Protein AF-A0A7W6ZZL8-F1 (afdb_monomer)

Mean predicted aligned error: 4.89 Å

Organism: NCBI:txid29450

Radius of gyration: 11.9 Å; Cα contacts (8 Å, |Δi|>4): 115; chains: 1; bounding box: 25×24×35 Å

Secondary structure (DSSP, 8-state):
---EEEEEEEEEPPSSTT-EEEEEEEEETTS-EEEEEEEEE-SS-EEEES----HHHHHHHHHHHHHHHHHHT-

Structure (mmCIF, N/CA/C/O backbone):
data_AF-A0A7W6ZZL8-F1
#
_entry.id   AF-A0A7W6ZZL8-F1
#
loop_
_atom_site.group_PDB
_atom_site.id
_atom_site.type_symbol
_atom_site.label_atom_id
_atom_site.label_alt_id
_atom_site.label_comp_id
_atom_site.label_asym_id
_atom_site.label_entity_id
_atom_site.label_seq_id
_atom_site.pdbx_PDB_ins_code
_atom_site.Cartn_x
_atom_site.Cartn_y
_atom_site.Cartn_z
_atom_site.occupancy
_atom_site.B_iso_or_equiv
_atom_site.auth_seq_id
_atom_site.auth_comp_id
_atom_site.auth_asym_id
_atom_site.auth_atom_id
_atom_site.pdbx_PDB_model_num
ATOM 1 N N . MET A 1 1 ? 0.539 4.393 18.584 1.00 53.34 1 MET A N 1
ATOM 2 C CA . MET A 1 1 ? 0.847 3.560 17.407 1.00 53.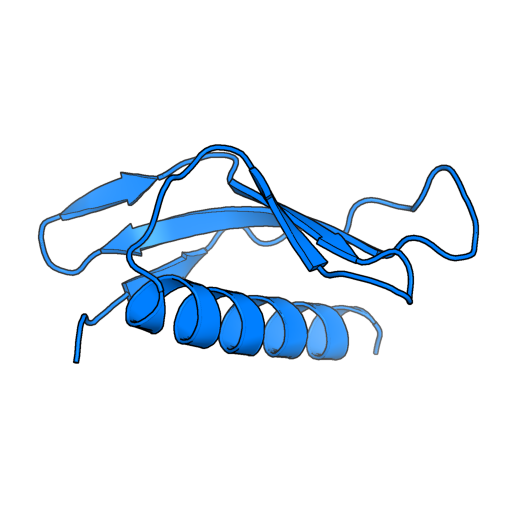34 1 MET A CA 1
ATOM 3 C C . MET A 1 1 ? -0.469 3.007 16.912 1.00 53.34 1 MET A C 1
ATOM 5 O O . MET A 1 1 ? -1.209 2.457 17.721 1.00 53.34 1 MET A O 1
ATOM 9 N N . THR A 1 2 ? -0.828 3.246 15.654 1.00 61.03 2 THR A N 1
ATOM 10 C CA . THR A 1 2 ? -2.022 2.616 15.087 1.00 61.03 2 THR A CA 1
ATOM 11 C C . THR A 1 2 ? -1.617 1.217 14.653 1.00 61.03 2 THR A C 1
ATOM 13 O O . THR A 1 2 ? -0.835 1.064 13.729 1.00 61.03 2 THR A O 1
ATOM 16 N N . GLU A 1 3 ? -2.115 0.191 15.331 1.00 83.88 3 GLU A N 1
ATOM 17 C CA . GLU A 1 3 ? -1.873 -1.185 14.906 1.00 83.88 3 GLU A CA 1
ATOM 18 C C . GLU A 1 3 ? -2.650 -1.449 13.601 1.00 83.88 3 GLU A C 1
ATOM 20 O O . GLU A 1 3 ? -3.889 -1.431 13.588 1.00 83.88 3 GLU A O 1
ATOM 25 N N . PHE A 1 4 ? -1.929 -1.667 12.500 1.00 89.44 4 PHE A N 1
ATOM 26 C CA . PHE A 1 4 ? -2.470 -2.104 11.212 1.00 89.44 4 PHE A CA 1
ATOM 27 C C . PHE A 1 4 ? -1.648 -3.270 10.655 1.00 89.44 4 PHE A C 1
ATOM 29 O O . PHE A 1 4 ? -0.498 -3.478 11.039 1.00 89.44 4 PHE A O 1
ATOM 36 N N . ARG A 1 5 ? -2.232 -4.016 9.715 1.00 91.00 5 ARG A N 1
ATOM 37 C CA . ARG A 1 5 ? -1.537 -5.056 8.946 1.00 91.00 5 ARG A CA 1
ATOM 38 C C . ARG A 1 5 ? -1.829 -4.932 7.458 1.00 91.00 5 ARG A C 1
ATOM 40 O O . ARG A 1 5 ? -2.962 -4.647 7.070 1.00 91.00 5 ARG A O 1
ATOM 47 N N . ILE A 1 6 ? -0.811 -5.182 6.638 1.00 92.50 6 ILE A N 1
ATOM 48 C CA . ILE A 1 6 ? -0.959 -5.330 5.189 1.00 92.50 6 ILE A CA 1
ATOM 49 C C . ILE A 1 6 ? -1.357 -6.774 4.890 1.00 92.50 6 ILE A C 1
ATOM 51 O O . ILE A 1 6 ? -0.791 -7.716 5.437 1.00 92.50 6 ILE A O 1
ATOM 55 N N . THR A 1 7 ? -2.355 -6.949 4.032 1.00 92.25 7 THR A N 1
ATOM 56 C CA . THR A 1 7 ? -2.856 -8.258 3.597 1.00 92.25 7 THR A CA 1
ATOM 57 C C . THR A 1 7 ? -3.121 -8.251 2.095 1.00 92.25 7 THR A C 1
ATOM 59 O O . THR A 1 7 ? -3.139 -7.194 1.465 1.00 92.25 7 THR A O 1
ATOM 62 N N . ASN A 1 8 ? -3.293 -9.435 1.496 1.00 93.31 8 ASN A N 1
ATOM 63 C CA . ASN A 1 8 ? -3.592 -9.595 0.065 1.00 93.31 8 ASN A CA 1
ATOM 64 C C . ASN A 1 8 ? -2.620 -8.847 -0.870 1.00 93.31 8 ASN A C 1
ATOM 66 O O . ASN A 1 8 ? -3.018 -8.379 -1.937 1.00 93.31 8 ASN A O 1
ATOM 70 N N . PHE A 1 9 ? -1.352 -8.734 -0.466 1.00 93.81 9 PHE A N 1
ATOM 71 C CA . PHE A 1 9 ? -0.343 -7.970 -1.186 1.00 93.81 9 PHE A CA 1
ATOM 72 C C . 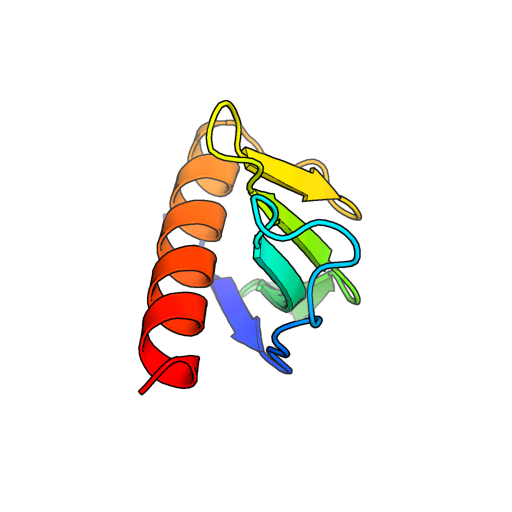PHE A 1 9 ? -0.025 -8.588 -2.547 1.00 93.81 9 PHE A C 1
ATOM 74 O O . PHE A 1 9 ? 0.187 -9.795 -2.674 1.00 93.81 9 PHE A O 1
AT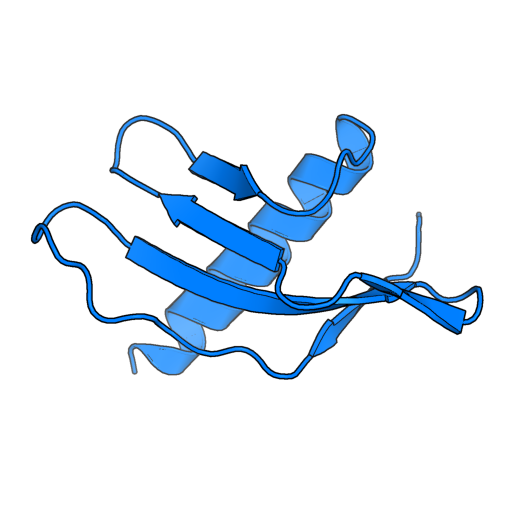OM 81 N N . LYS A 1 10 ? 0.012 -7.745 -3.578 1.00 92.19 10 LYS A N 1
ATOM 82 C CA . LYS A 1 10 ? 0.354 -8.126 -4.946 1.00 92.19 10 LYS A CA 1
ATOM 83 C C . LYS A 1 10 ? 1.213 -7.049 -5.581 1.00 92.19 10 LYS A C 1
ATOM 85 O O . LYS A 1 10 ? 0.797 -5.895 -5.673 1.00 92.19 10 LYS A O 1
ATOM 90 N N . LEU A 1 11 ? 2.374 -7.447 -6.093 1.00 90.12 11 LEU A N 1
ATOM 91 C CA . LEU A 1 11 ? 3.126 -6.613 -7.022 1.00 90.12 11 LEU A CA 1
ATOM 92 C C . LEU A 1 11 ? 2.384 -6.555 -8.354 1.00 90.12 11 LEU A C 1
ATOM 94 O O . LEU A 1 11 ? 1.983 -7.578 -8.911 1.00 90.12 11 LEU A O 1
ATOM 98 N N . VAL A 1 12 ? 2.210 -5.344 -8.859 1.00 86.19 12 VAL A N 1
ATOM 99 C CA . VAL A 1 12 ? 1.666 -5.088 -10.185 1.00 86.19 12 VAL A CA 1
ATOM 100 C C . VAL A 1 12 ? 2.851 -4.822 -11.109 1.00 86.19 12 VAL A C 1
ATOM 102 O O . VAL A 1 12 ? 3.614 -3.886 -10.846 1.00 86.19 12 VAL A O 1
ATOM 105 N N . PRO A 1 13 ? 3.027 -5.629 -12.175 1.00 75.94 13 PRO A N 1
ATOM 106 C CA . PRO A 1 13 ? 4.066 -5.399 -13.163 1.00 75.94 13 PRO A CA 1
ATOM 107 C C . PRO A 1 13 ? 3.939 -3.976 -13.682 1.00 75.94 13 PRO A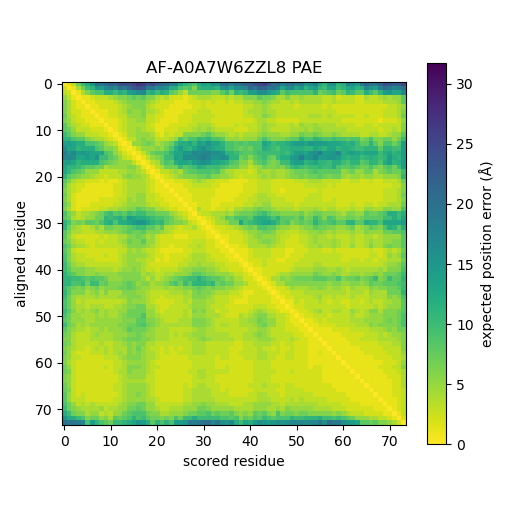 C 1
ATOM 109 O O . PRO A 1 13 ? 2.836 -3.549 -14.047 1.00 75.94 13 PRO A O 1
ATOM 112 N N . PRO A 1 14 ? 5.027 -3.211 -13.688 1.00 69.81 14 PRO A N 1
ATOM 113 C CA . PRO A 1 14 ? 4.883 -1.816 -13.988 1.00 69.81 14 PRO A CA 1
ATOM 114 C C . PRO A 1 14 ? 4.709 -1.614 -15.488 1.00 69.81 14 PRO A C 1
ATOM 116 O O . PRO A 1 14 ? 5.393 -2.229 -16.303 1.00 69.81 14 PRO A O 1
ATOM 119 N N . ILE A 1 15 ? 3.785 -0.723 -15.854 1.00 71.69 15 ILE A N 1
ATOM 120 C CA . ILE A 1 15 ? 3.588 -0.320 -17.255 1.00 71.69 15 ILE A CA 1
ATOM 121 C C . ILE A 1 15 ? 4.847 0.397 -17.772 1.00 71.69 15 ILE A C 1
ATOM 123 O O . ILE A 1 15 ? 5.188 0.288 -18.945 1.00 71.69 15 ILE A O 1
ATOM 127 N N . ASN A 1 16 ? 5.558 1.095 -16.879 1.00 69.75 16 ASN A N 1
ATOM 128 C CA . ASN A 1 16 ? 6.834 1.750 -17.150 1.00 69.75 16 ASN A CA 1
ATOM 129 C C . ASN A 1 16 ? 7.945 1.169 -16.266 1.00 69.75 16 ASN A C 1
ATOM 131 O O . ASN A 1 16 ? 7.734 1.055 -15.061 1.00 69.75 16 ASN A O 1
ATOM 135 N N . PRO A 1 17 ? 9.159 0.930 -16.792 1.00 67.31 17 PRO A N 1
ATOM 136 C CA . PRO A 1 17 ? 10.238 0.224 -16.087 1.00 67.31 17 PRO A CA 1
ATOM 137 C C . PRO A 1 17 ? 10.746 0.910 -14.808 1.00 67.31 17 PRO A C 1
ATOM 139 O O . PRO A 1 17 ? 11.445 0.286 -14.020 1.00 67.31 17 PRO A O 1
ATOM 142 N N . VAL A 1 18 ? 10.406 2.184 -14.595 1.00 67.69 18 VAL A N 1
ATOM 143 C CA . VAL A 1 18 ? 10.827 2.987 -13.429 1.00 67.69 18 VAL A CA 1
ATOM 144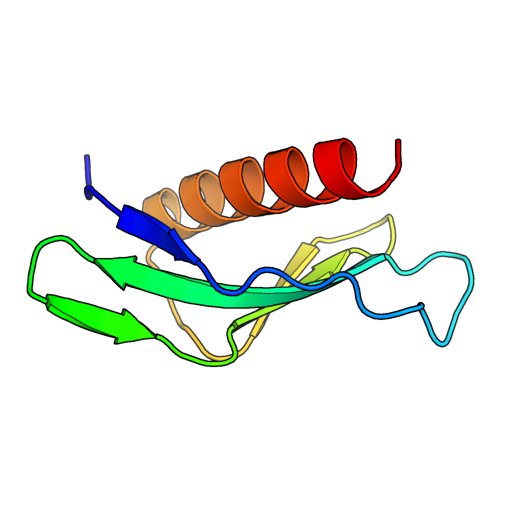 C C . VAL A 1 18 ? 9.752 3.025 -12.334 1.00 67.69 18 VAL A C 1
ATOM 146 O O . VAL A 1 18 ? 9.953 3.600 -11.271 1.00 67.69 18 VAL A O 1
ATOM 149 N N . THR A 1 19 ? 8.591 2.424 -12.584 1.00 77.50 19 THR A N 1
ATOM 150 C CA . THR A 1 19 ? 7.492 2.403 -11.616 1.00 77.50 19 THR A CA 1
ATOM 151 C C . THR A 1 19 ? 7.546 1.095 -10.841 1.00 77.50 19 THR A C 1
ATOM 153 O O . THR A 1 19 ? 7.698 0.045 -11.442 1.00 77.50 19 THR A O 1
ATOM 156 N N . THR A 1 20 ? 7.389 1.117 -9.526 1.00 76.81 20 THR A N 1
ATOM 157 C CA . THR A 1 20 ? 6.941 -0.048 -8.762 1.00 76.81 20 THR A CA 1
ATOM 158 C C . THR A 1 20 ? 5.495 0.209 -8.384 1.00 76.81 20 THR A C 1
ATOM 160 O O . THR A 1 20 ? 5.151 1.275 -7.873 1.00 76.81 20 THR A O 1
ATOM 163 N N . SER A 1 21 ? 4.619 -0.741 -8.683 1.00 87.56 21 SER A N 1
ATOM 164 C CA . SER A 1 21 ? 3.213 -0.663 -8.303 1.00 87.56 21 SER A CA 1
ATOM 165 C C . SER A 1 21 ? 2.851 -1.877 -7.467 1.00 87.56 21 SER A C 1
ATOM 167 O O . SER A 1 21 ? 3.255 -2.994 -7.781 1.00 87.56 21 SER A O 1
ATOM 169 N N . ALA A 1 22 ? 2.108 -1.663 -6.391 1.00 91.50 22 ALA A N 1
ATOM 170 C CA . ALA A 1 22 ? 1.585 -2.738 -5.564 1.00 91.50 22 ALA A CA 1
ATOM 171 C C . ALA A 1 22 ? 0.137 -2.449 -5.193 1.00 91.50 22 ALA A C 1
ATOM 173 O O . ALA A 1 22 ? -0.227 -1.293 -4.990 1.00 91.50 22 ALA A O 1
ATOM 174 N N . ILE A 1 23 ? -0.670 -3.500 -5.099 1.00 93.31 23 ILE A N 1
ATOM 175 C CA . ILE A 1 23 ? -2.043 -3.442 -4.601 1.00 93.31 23 ILE A CA 1
ATOM 176 C C . ILE A 1 23 ? -2.122 -4.328 -3.366 1.00 93.31 23 ILE A C 1
ATOM 178 O O . ILE A 1 23 ? -1.632 -5.457 -3.382 1.00 93.31 23 ILE A O 1
ATOM 182 N N . PHE A 1 24 ? -2.730 -3.823 -2.302 1.00 94.56 24 PHE A N 1
ATOM 183 C CA . PHE A 1 24 ? -2.897 -4.544 -1.049 1.00 94.56 24 PHE A CA 1
ATOM 184 C C . PHE A 1 24 ? -4.105 -4.034 -0.270 1.00 94.56 24 PHE A C 1
ATOM 186 O O . PHE A 1 24 ? -4.662 -2.975 -0.557 1.00 94.56 24 PHE A O 1
ATOM 193 N N . ASP A 1 25 ? -4.493 -4.793 0.742 1.00 94.94 25 ASP A N 1
ATOM 194 C CA . ASP A 1 25 ? -5.498 -4.390 1.710 1.00 94.94 25 ASP A CA 1
ATOM 195 C C . ASP A 1 25 ? -4.810 -4.004 3.024 1.00 94.94 25 ASP A C 1
ATOM 197 O O . ASP A 1 25 ? -3.778 -4.569 3.394 1.00 94.94 25 ASP A O 1
ATOM 201 N N . ILE A 1 26 ? -5.394 -3.055 3.750 1.00 92.81 26 ILE A N 1
ATOM 202 C CA . ILE A 1 26 ? -4.954 -2.667 5.090 1.00 92.81 26 ILE A CA 1
ATOM 203 C C . ILE A 1 26 ? -6.065 -2.995 6.064 1.00 92.81 26 ILE A C 1
ATOM 205 O O . ILE A 1 26 ? -7.172 -2.469 5.946 1.00 92.81 26 ILE A O 1
ATOM 209 N N . GLU A 1 27 ? -5.762 -3.825 7.051 1.00 92.06 27 GLU A N 1
ATOM 210 C CA . GLU A 1 27 ? -6.665 -4.068 8.165 1.00 92.06 27 GLU A CA 1
ATOM 211 C C . GLU A 1 27 ? -6.197 -3.287 9.391 1.00 92.06 27 GLU A C 1
ATOM 213 O O . GLU A 1 27 ? -5.075 -3.468 9.865 1.00 92.06 27 GLU A O 1
ATOM 218 N N . PHE A 1 28 ? -7.065 -2.421 9.906 1.00 87.62 28 PHE A N 1
ATOM 219 C CA . PHE A 1 28 ? -6.835 -1.673 11.136 1.00 87.62 28 PHE A CA 1
ATOM 220 C C . PHE A 1 28 ? -7.396 -2.447 12.328 1.00 87.62 28 PHE A C 1
AT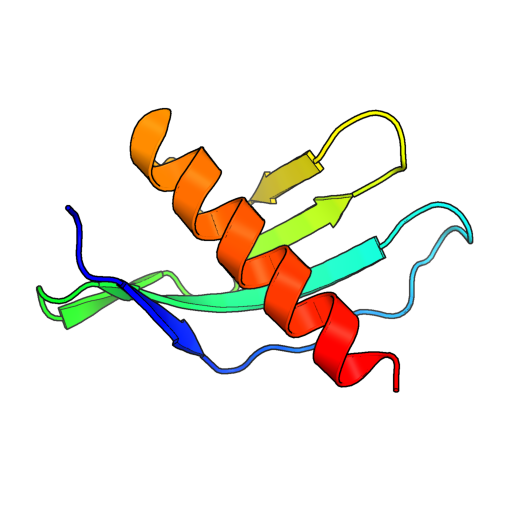OM 222 O O . PHE A 1 28 ? -8.429 -3.108 12.219 1.00 87.62 28 PHE A O 1
ATOM 229 N N . SER A 1 29 ? -6.782 -2.299 13.501 1.00 82.69 29 SER A N 1
ATOM 230 C CA . SER A 1 29 ? -7.163 -3.054 14.712 1.00 82.69 29 SER A CA 1
ATOM 231 C C . SER A 1 29 ? -8.580 -2.782 15.240 1.00 82.69 29 SER A C 1
ATOM 233 O O . SER A 1 29 ? -9.065 -3.491 16.114 1.00 82.69 29 SER A O 1
ATOM 235 N N . GLY A 1 30 ? -9.287 -1.802 14.667 1.00 79.06 30 GLY A N 1
ATOM 236 C CA . GLY A 1 30 ? -10.721 -1.573 14.878 1.00 79.06 30 GLY A CA 1
ATOM 237 C C . GLY A 1 30 ? -11.653 -2.382 13.962 1.00 79.06 30 GLY A C 1
ATOM 238 O O . GLY A 1 30 ? -12.854 -2.135 13.970 1.00 79.06 30 GLY A O 1
ATOM 239 N N . GLY A 1 31 ? -11.128 -3.295 13.136 1.00 80.62 31 GLY A N 1
ATOM 240 C CA . GLY A 1 31 ? -11.901 -4.109 12.186 1.00 80.62 31 GLY A CA 1
ATOM 241 C C . GLY A 1 31 ? -12.207 -3.423 10.848 1.00 80.62 31 GLY A C 1
ATOM 242 O O . GLY A 1 31 ? -12.759 -4.049 9.943 1.00 80.62 31 GLY A O 1
ATOM 243 N N . THR A 1 32 ? -11.831 -2.152 10.689 1.00 85.56 32 THR A N 1
ATOM 244 C CA . THR A 1 32 ? -11.917 -1.444 9.407 1.00 85.56 32 THR A CA 1
ATOM 245 C C . THR A 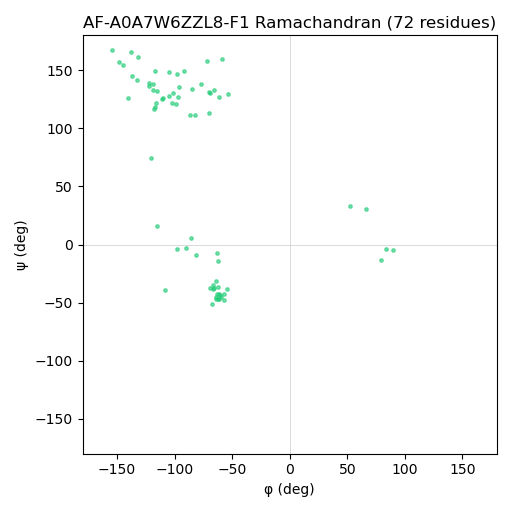1 32 ? -10.890 -2.011 8.436 1.00 85.56 32 THR A C 1
ATOM 247 O O . THR A 1 32 ? -9.708 -2.107 8.766 1.00 85.56 32 THR A O 1
ATOM 250 N N . VAL A 1 33 ? -11.329 -2.334 7.220 1.00 88.56 33 VAL A N 1
ATOM 251 C CA . VAL A 1 33 ? -10.448 -2.804 6.148 1.00 88.56 33 VAL A CA 1
ATOM 252 C C . VAL A 1 33 ? -10.502 -1.830 4.981 1.00 88.56 33 VAL A C 1
ATOM 254 O O . VAL A 1 33 ? -11.551 -1.665 4.357 1.00 88.56 33 VAL A O 1
ATOM 257 N N . ALA A 1 34 ? -9.371 -1.204 4.668 1.00 89.88 34 ALA A N 1
ATOM 258 C CA . ALA A 1 34 ? -9.198 -0.456 3.433 1.00 89.88 34 ALA A CA 1
ATOM 259 C C . ALA A 1 34 ? -8.738 -1.417 2.337 1.00 89.88 34 ALA A C 1
ATOM 261 O O . ALA A 1 34 ? -7.633 -1.951 2.405 1.00 89.88 34 ALA A O 1
ATOM 262 N N . ARG A 1 35 ? -9.601 -1.668 1.351 1.00 92.56 35 ARG A N 1
ATOM 263 C CA . ARG A 1 35 ? -9.334 -2.637 0.283 1.00 92.56 35 ARG A CA 1
ATOM 264 C C . ARG A 1 35 ? -8.816 -1.972 -0.980 1.00 92.56 35 ARG A C 1
ATOM 266 O O . ARG A 1 35 ? -9.262 -0.880 -1.323 1.00 92.56 35 ARG A O 1
ATOM 273 N N . GLY A 1 36 ? -7.941 -2.668 -1.699 1.00 90.81 36 GLY A N 1
ATOM 274 C CA . GLY A 1 36 ? -7.423 -2.206 -2.988 1.00 90.81 36 GLY A CA 1
ATOM 275 C C . GLY A 1 36 ? -6.563 -0.946 -2.881 1.00 90.81 36 GLY A C 1
ATOM 276 O O . GLY A 1 36 ? -6.523 -0.141 -3.815 1.00 90.81 36 GLY A O 1
ATOM 277 N N . VAL A 1 37 ? -5.878 -0.768 -1.751 1.00 92.19 37 VAL A N 1
ATOM 278 C CA . VAL A 1 37 ? -4.893 0.297 -1.580 1.00 92.19 37 VAL A CA 1
ATOM 279 C C . VAL A 1 37 ? -3.781 0.083 -2.590 1.00 92.19 37 VAL A C 1
ATOM 281 O O . VAL A 1 37 ? -3.220 -1.006 -2.688 1.00 92.19 37 VAL A O 1
ATOM 284 N N . SER A 1 38 ? -3.482 1.122 -3.362 1.00 91.25 38 SER A N 1
ATOM 285 C CA . SER A 1 38 ? -2.443 1.057 -4.386 1.00 91.25 38 SER A CA 1
ATOM 286 C C . SER A 1 38 ? -1.261 1.923 -3.984 1.00 91.25 38 SER A C 1
ATOM 288 O O . SER A 1 38 ? -1.426 3.116 -3.736 1.00 91.25 38 SER A O 1
ATOM 290 N N . MET A 1 39 ? -0.070 1.337 -3.952 1.00 91.19 39 MET A N 1
ATOM 291 C CA . MET A 1 39 ? 1.188 2.063 -3.834 1.00 91.19 39 MET A CA 1
ATOM 292 C C . MET A 1 39 ? 1.793 2.241 -5.222 1.00 91.19 39 MET A C 1
ATOM 294 O O . MET A 1 39 ? 1.972 1.260 -5.943 1.00 91.19 39 MET A O 1
ATOM 298 N N . LEU A 1 40 ? 2.118 3.481 -5.582 1.00 88.81 40 LEU A N 1
ATOM 299 C CA . LEU A 1 40 ? 2.913 3.813 -6.762 1.00 88.81 40 LEU A CA 1
ATOM 300 C C . LEU A 1 40 ? 4.203 4.485 -6.315 1.00 88.81 40 LEU A C 1
ATOM 302 O O . LEU A 1 40 ? 4.156 5.576 -5.754 1.00 88.81 40 LEU A O 1
ATOM 306 N N . ASP A 1 41 ? 5.329 3.859 -6.619 1.00 87.38 41 ASP A N 1
ATOM 307 C CA . ASP A 1 41 ? 6.666 4.434 -6.513 1.00 87.38 41 ASP A CA 1
ATOM 308 C C . ASP A 1 41 ? 7.203 4.654 -7.927 1.00 87.38 41 ASP A C 1
ATOM 310 O O . ASP A 1 41 ? 7.190 3.730 -8.732 1.00 87.38 41 ASP A O 1
ATOM 314 N N . ASN A 1 42 ? 7.632 5.868 -8.261 1.00 82.94 42 ASN A N 1
ATOM 315 C CA . ASN A 1 42 ? 8.219 6.188 -9.567 1.00 82.94 42 ASN A CA 1
ATOM 316 C C . ASN A 1 42 ? 9.694 6.617 -9.487 1.00 82.94 42 ASN A C 1
ATOM 318 O O . ASN A 1 42 ? 10.199 7.263 -10.407 1.00 82.94 42 ASN A O 1
ATOM 322 N N . GLY A 1 43 ? 10.358 6.353 -8.360 1.00 78.81 43 GLY A N 1
ATOM 323 C CA . GLY A 1 43 ? 11.738 6.754 -8.089 1.00 78.81 43 GLY A CA 1
ATOM 324 C C . GLY A 1 43 ? 11.916 8.215 -7.659 1.00 78.81 43 GLY A C 1
ATOM 325 O O . GLY A 1 43 ? 12.979 8.566 -7.158 1.00 78.81 43 GLY A O 1
ATOM 326 N N . THR A 1 44 ? 10.901 9.073 -7.819 1.00 82.12 44 THR A N 1
ATOM 327 C CA . THR A 1 44 ? 10.914 10.467 -7.327 1.00 82.12 44 THR A CA 1
ATOM 328 C C . THR A 1 44 ? 9.990 10.658 -6.130 1.00 82.12 44 THR A C 1
ATOM 330 O O . THR A 1 44 ? 10.301 11.406 -5.207 1.00 82.12 44 THR A O 1
ATOM 333 N N . TYR A 1 45 ? 8.830 10.009 -6.151 1.00 81.69 45 TYR A N 1
ATOM 334 C CA . TYR A 1 45 ? 7.850 10.070 -5.080 1.00 81.69 45 TYR A CA 1
ATOM 335 C C . TYR A 1 45 ? 7.082 8.758 -4.968 1.00 81.69 45 TYR A C 1
ATOM 337 O O . TYR A 1 45 ? 6.921 8.025 -5.945 1.00 81.69 45 TYR A O 1
ATOM 345 N N . ILE A 1 46 ? 6.533 8.527 -3.775 1.00 87.06 46 ILE A N 1
ATOM 346 C CA . ILE A 1 46 ? 5.652 7.397 -3.492 1.00 87.06 46 ILE A CA 1
ATOM 347 C C . ILE A 1 46 ? 4.263 7.927 -3.141 1.00 87.06 46 ILE A C 1
ATOM 349 O O . ILE A 1 46 ? 4.121 8.864 -2.352 1.00 87.06 46 ILE A O 1
ATOM 353 N N . ARG A 1 47 ? 3.225 7.355 -3.751 1.00 87.25 47 ARG A N 1
ATOM 354 C CA . ARG A 1 47 ? 1.821 7.690 -3.487 1.00 87.25 47 ARG A CA 1
ATOM 355 C C . ARG A 1 47 ? 1.043 6.463 -3.047 1.00 87.25 47 ARG A C 1
ATOM 357 O O . ARG A 1 47 ? 1.186 5.401 -3.641 1.00 87.25 47 ARG A O 1
ATOM 364 N N . LEU A 1 48 ? 0.172 6.664 -2.060 1.00 89.69 48 LEU A N 1
ATOM 365 C CA . LEU A 1 48 ? -0.885 5.732 -1.682 1.00 89.69 48 LEU A CA 1
ATOM 366 C C . LEU A 1 48 ? -2.211 6.234 -2.253 1.00 89.69 48 LEU A C 1
ATOM 368 O O . LEU A 1 48 ? -2.551 7.406 -2.093 1.00 89.69 48 LEU A O 1
ATOM 372 N N . LEU A 1 49 ? -2.940 5.353 -2.926 1.00 88.69 49 LEU A N 1
ATOM 373 C CA . LEU A 1 49 ? -4.265 5.604 -3.485 1.00 88.69 49 LEU A CA 1
ATOM 374 C C . LEU A 1 49 ? -5.286 4.685 -2.811 1.00 88.69 49 LEU A C 1
ATOM 376 O O . LEU A 1 49 ? -4.952 3.568 -2.423 1.00 88.69 49 LEU A O 1
ATOM 380 N N . GLY A 1 50 ? -6.533 5.147 -2.700 1.00 87.50 50 GLY A N 1
ATOM 381 C CA . GLY A 1 50 ? -7.627 4.398 -2.065 1.00 87.50 50 GLY A CA 1
ATOM 382 C C . GLY A 1 50 ? -7.780 4.643 -0.560 1.00 87.50 50 GLY A C 1
ATOM 383 O O . GLY A 1 50 ? -8.746 4.168 0.029 1.00 87.50 50 GLY A O 1
ATOM 384 N N . ILE A 1 51 ? -6.873 5.415 0.051 1.00 88.56 51 ILE A N 1
ATOM 385 C CA . ILE A 1 51 ? -6.939 5.856 1.451 1.00 88.56 51 ILE A CA 1
ATOM 386 C C . ILE A 1 51 ? -6.373 7.268 1.620 1.00 88.56 51 ILE A C 1
ATOM 388 O O . ILE A 1 51 ? -5.477 7.677 0.882 1.00 88.56 51 ILE A O 1
ATOM 392 N N . GLU A 1 52 ? -6.832 7.969 2.655 1.00 87.62 52 GLU A N 1
ATOM 393 C CA . GLU A 1 52 ? -6.267 9.245 3.113 1.00 87.62 52 GLU A CA 1
ATOM 394 C C . GLU A 1 52 ? -5.792 9.128 4.575 1.00 87.62 52 GLU A C 1
ATOM 396 O O . GLU A 1 52 ? -6.459 9.609 5.489 1.00 87.62 52 GLU A O 1
ATOM 401 N N . PRO A 1 53 ? -4.660 8.444 4.834 1.00 85.12 53 PRO A N 1
ATOM 402 C CA . PRO A 1 53 ? -4.120 8.300 6.184 1.00 85.12 53 PRO A CA 1
ATOM 403 C C . PRO A 1 53 ? -3.518 9.620 6.684 1.00 85.12 53 PRO A C 1
ATOM 405 O O . PRO A 1 53 ? -3.098 10.467 5.883 1.00 85.12 53 PRO A O 1
ATOM 408 N N . SER A 1 54 ? -3.405 9.763 8.010 1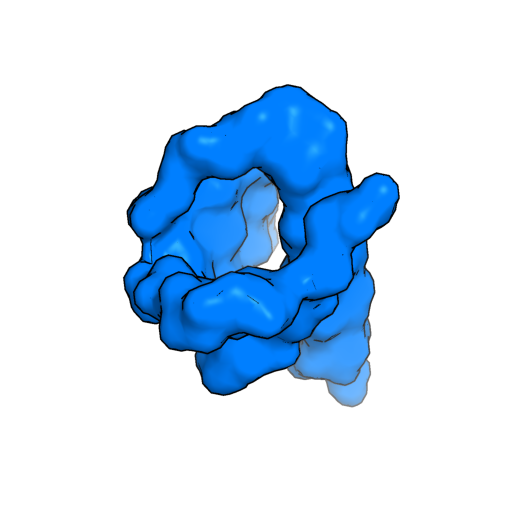.00 88.62 54 SER A N 1
ATOM 409 C CA . SER A 1 54 ? -2.636 10.861 8.610 1.00 88.62 54 SER A CA 1
ATOM 410 C C . SER A 1 54 ? -1.166 10.814 8.150 1.00 88.62 54 SER A C 1
ATOM 412 O O . SER A 1 54 ? -0.699 9.760 7.711 1.00 88.62 54 SER A O 1
ATOM 414 N N . PRO A 1 55 ? -0.398 11.917 8.236 1.00 86.75 55 PRO A N 1
ATOM 415 C CA . PRO A 1 55 ? 1.011 11.919 7.832 1.00 86.75 55 PRO A CA 1
ATOM 416 C C . PRO A 1 55 ? 1.857 10.834 8.518 1.00 86.75 55 PRO A C 1
ATOM 418 O O . PRO A 1 55 ? 2.689 10.207 7.869 1.00 86.75 55 PRO A O 1
ATOM 421 N N . GLU A 1 56 ? 1.601 10.576 9.800 1.00 86.00 56 GLU A N 1
ATOM 422 C CA . GLU A 1 56 ? 2.287 9.549 10.594 1.00 86.00 56 GLU A CA 1
ATOM 423 C C . GLU A 1 56 ? 1.931 8.139 10.102 1.00 86.00 56 GLU 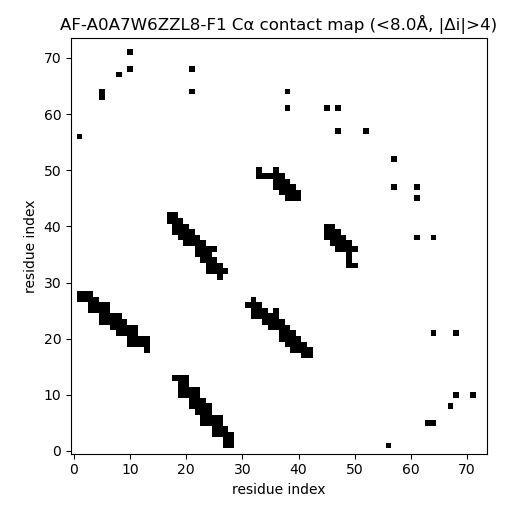A C 1
ATOM 425 O O . GLU A 1 56 ? 2.813 7.359 9.752 1.00 86.00 56 GLU A O 1
ATOM 430 N N . GLN A 1 57 ? 0.633 7.845 9.967 1.00 87.00 57 GLN A N 1
ATOM 431 C CA . GLN A 1 57 ? 0.148 6.554 9.465 1.00 87.00 57 GLN A CA 1
ATOM 432 C C . GLN A 1 57 ? 0.599 6.296 8.028 1.00 87.00 57 GLN A C 1
ATOM 434 O O . GLN A 1 57 ? 0.904 5.166 7.659 1.00 87.00 57 GLN A O 1
ATOM 439 N N . ARG A 1 58 ? 0.648 7.346 7.200 1.00 88.69 58 ARG A N 1
ATOM 440 C CA . ARG A 1 58 ? 1.114 7.257 5.818 1.00 88.69 58 ARG A CA 1
ATOM 441 C C . ARG A 1 58 ? 2.530 6.704 5.764 1.00 88.69 58 ARG A C 1
ATOM 443 O O . ARG A 1 58 ? 2.780 5.819 4.954 1.00 88.69 58 ARG A O 1
ATOM 450 N N . GLN A 1 59 ? 3.428 7.229 6.595 1.00 89.69 59 GLN A N 1
ATOM 451 C CA . GLN A 1 59 ? 4.819 6.791 6.611 1.00 89.69 59 GLN A CA 1
ATOM 452 C C . GLN A 1 59 ? 4.925 5.326 7.045 1.00 89.69 59 GLN A C 1
ATOM 454 O O . GLN A 1 59 ? 5.549 4.536 6.344 1.00 89.69 59 GLN A O 1
ATOM 459 N N . GLU A 1 60 ? 4.232 4.939 8.119 1.00 90.62 60 GLU A N 1
ATOM 460 C CA . GLU A 1 60 ? 4.232 3.551 8.596 1.00 90.62 60 GLU A CA 1
ATOM 461 C C . GLU A 1 60 ? 3.696 2.574 7.529 1.00 90.62 60 GLU A C 1
ATOM 463 O O . GLU A 1 60 ? 4.298 1.528 7.278 1.00 90.62 60 GLU A O 1
ATOM 468 N N . ILE A 1 61 ? 2.586 2.917 6.857 1.00 90.56 61 ILE A N 1
ATOM 469 C CA . ILE A 1 61 ? 1.991 2.092 5.790 1.00 90.56 61 ILE A CA 1
ATOM 470 C C . ILE A 1 61 ? 2.947 1.962 4.602 1.00 90.56 61 ILE A C 1
ATOM 472 O O . ILE A 1 61 ? 3.082 0.874 4.042 1.00 90.56 61 ILE A O 1
ATOM 476 N N . LEU A 1 62 ? 3.603 3.057 4.206 1.00 90.00 62 LEU A N 1
ATOM 477 C CA . LEU A 1 62 ? 4.581 3.049 3.119 1.00 90.00 62 LEU A CA 1
ATOM 478 C C . LEU A 1 62 ? 5.770 2.148 3.445 1.00 90.00 62 LEU A C 1
ATOM 480 O O . LEU A 1 62 ? 6.143 1.320 2.616 1.00 90.00 62 LEU A O 1
ATOM 484 N N . ASP A 1 63 ? 6.330 2.266 4.646 1.00 90.19 63 ASP A N 1
ATOM 485 C CA . ASP A 1 63 ? 7.472 1.456 5.068 1.00 90.19 63 ASP A CA 1
ATOM 486 C C . ASP A 1 63 ? 7.120 -0.039 5.075 1.00 90.19 63 ASP A C 1
ATOM 488 O O . ASP A 1 63 ? 7.884 -0.859 4.555 1.00 90.19 63 ASP A O 1
ATOM 492 N N . ALA A 1 64 ? 5.930 -0.393 5.570 1.00 91.62 64 ALA A N 1
ATOM 493 C CA . ALA A 1 64 ? 5.423 -1.762 5.530 1.00 91.62 64 ALA A CA 1
ATOM 494 C C . ALA A 1 64 ? 5.205 -2.263 4.088 1.00 91.62 64 ALA A C 1
ATOM 496 O O . ALA A 1 64 ? 5.638 -3.362 3.742 1.00 91.62 64 ALA A O 1
ATOM 497 N N . ALA A 1 65 ? 4.590 -1.455 3.219 1.00 90.75 65 ALA A N 1
ATOM 498 C CA . ALA A 1 65 ? 4.322 -1.833 1.830 1.00 90.75 65 ALA A CA 1
ATOM 499 C C . ALA A 1 65 ? 5.613 -2.004 1.012 1.00 90.75 65 ALA A C 1
ATOM 501 O O . ALA A 1 65 ? 5.714 -2.910 0.184 1.00 90.75 65 ALA A O 1
ATOM 502 N N . LEU A 1 66 ? 6.622 -1.165 1.258 1.00 89.19 66 LEU A N 1
ATOM 503 C CA . LEU A 1 66 ? 7.944 -1.283 0.645 1.00 89.19 66 LEU A CA 1
ATOM 504 C C . LEU A 1 66 ? 8.712 -2.504 1.156 1.00 89.19 66 LEU A C 1
ATOM 506 O O . LEU A 1 66 ? 9.427 -3.142 0.379 1.00 89.19 66 LEU A O 1
ATOM 510 N N . ALA A 1 67 ? 8.588 -2.837 2.443 1.00 90.50 67 ALA A N 1
ATOM 511 C CA . ALA A 1 67 ? 9.168 -4.057 2.994 1.00 90.50 67 ALA A CA 1
ATOM 512 C C . ALA A 1 67 ? 8.564 -5.303 2.324 1.00 90.50 67 ALA A C 1
ATOM 514 O O . ALA A 1 67 ? 9.314 -6.152 1.841 1.00 90.50 67 ALA A O 1
ATOM 515 N N . GLU A 1 68 ? 7.235 -5.360 2.192 1.00 90.38 68 GLU A N 1
ATOM 516 C CA . GLU A 1 68 ? 6.535 -6.434 1.476 1.00 90.38 68 GLU A CA 1
ATOM 517 C C . GLU A 1 68 ? 6.948 -6.511 0.002 1.00 90.38 68 GLU A C 1
ATOM 519 O O . GLU A 1 68 ? 7.257 -7.593 -0.508 1.00 90.38 68 GLU A O 1
ATOM 524 N N . ALA A 1 69 ? 7.049 -5.364 -0.678 1.00 86.69 69 ALA A N 1
ATOM 525 C CA . ALA A 1 69 ? 7.496 -5.306 -2.066 1.00 86.69 69 ALA A CA 1
ATOM 526 C C . ALA A 1 69 ? 8.886 -5.934 -2.253 1.00 86.69 69 ALA A C 1
ATOM 528 O O . ALA A 1 69 ? 9.093 -6.696 -3.195 1.00 86.69 69 ALA A O 1
ATOM 529 N N . LYS A 1 70 ? 9.829 -5.663 -1.341 1.00 85.12 70 LYS A N 1
ATOM 530 C CA . LYS A 1 70 ? 11.187 -6.233 -1.380 1.00 85.12 70 LYS A CA 1
ATOM 531 C C . LYS A 1 70 ? 11.206 -7.742 -1.140 1.00 85.12 70 LYS A C 1
ATOM 533 O O . LYS A 1 70 ? 12.050 -8.423 -1.719 1.00 85.12 70 LYS A O 1
ATOM 538 N N . LEU A 1 71 ? 10.315 -8.266 -0.296 1.00 86.69 71 LEU A N 1
ATOM 539 C CA . LEU A 1 71 ? 10.206 -9.708 -0.046 1.00 86.69 71 LEU A CA 1
ATOM 540 C C . LEU A 1 71 ? 9.718 -10.463 -1.287 1.00 86.69 71 LEU A C 1
ATOM 542 O O . LEU A 1 71 ? 10.234 -11.534 -1.580 1.00 86.69 71 LEU A O 1
ATOM 546 N N . HIS A 1 72 ? 8.781 -9.879 -2.035 1.00 80.94 72 HIS A N 1
ATOM 547 C CA . HIS A 1 72 ? 8.174 -10.493 -3.221 1.00 80.94 72 HIS A CA 1
ATOM 548 C C . HIS A 1 72 ? 9.018 -10.362 -4.503 1.00 80.94 72 HIS A C 1
ATOM 550 O O . HIS A 1 72 ? 8.672 -10.955 -5.521 1.00 80.94 72 HIS A O 1
ATOM 556 N N . GLN A 1 73 ? 10.098 -9.576 -4.481 1.00 71.50 73 GLN A N 1
ATOM 557 C CA . GLN A 1 73 ? 11.054 -9.450 -5.592 1.00 71.50 73 GLN A CA 1
ATOM 558 C C . GLN A 1 73 ? 12.214 -10.464 -5.523 1.00 71.50 73 GLN A C 1
ATOM 560 O O . GLN A 1 73 ? 13.064 -10.460 -6.414 1.00 71.50 73 GLN A O 1
ATOM 565 N N . ARG A 1 74 ? 12.284 -11.286 -4.468 1.00 57.38 74 ARG A N 1
ATOM 566 C CA . ARG A 1 74 ? 13.271 -12.368 -4.312 1.00 57.38 74 ARG A CA 1
ATOM 567 C C . ARG A 1 74 ? 12.754 -13.675 -4.892 1.00 57.38 74 ARG A C 1
ATOM 569 O O . ARG A 1 74 ? 13.603 -14.419 -5.426 1.00 57.38 74 ARG A O 1
#

Solvent-accessible surface area (backbone atoms only — not comparable to full-atom values): 4388 Å² total; per-residue (Å²): 134,86,61,64,45,83,40,81,72,40,81,42,85,47,94,46,96,63,39,49,33,35,37,25,27,40,42,35,80,86,74,52,67,47,65,67,28,30,40,40,31,56,87,82,57,76,45,71,40,80,66,87,65,55,78,68,56,43,51,55,52,49,56,51,52,50,52,52,53,58,62,75,73,111

Sequence (74 aa):
MTEFRITNFKLVPPINPVTTSAIFDIEFSGGTVARGVSMLDNGTYIRLLGIEPSPEQRQEILDAALAEAKLHQR

Foldseek 3Di:
DWDKDWAPKDWDDDPDPQKTKIFTWIATPVRDIQHGWMWIDRPPDIDTPSDDDDPVVVVVVVVNNVVVSVVVVD

Nearest PDB structures (foldseek):
  2ia9-assembly1_A  TM=5.864E-01  e=1.204E-01  Bacillus subtilis
  4h61-assembly3_A  TM=3.863E-01  e=1.813E-01  Schizosaccharomyces pombe 972h-
  4h61-assembly3_B  TM=3.784E-01  e=3.876E-01  Schizosaccharomyces pombe 972h-
  4j8t-assembly5_B  TM=5.701E-01  e=1.177E+00  Pseudomonas aeruginosa PAO1
  4bv8-assembly1_A-2  TM=3.769E-01  e=3.572E+00  Mus musculus

pLDDT: mean 85.22, std 8.71, range [53.34, 94.94]